Protein AF-A0AAV0HEH0-F1 (afdb_monomer)

Radius of gyration: 29.81 Å; Cα contacts (8 Å, |Δi|>4): 3; chains: 1; bounding box: 79×21×67 Å

Structure (mmCIF, N/CA/C/O backbone):
data_AF-A0AAV0HEH0-F1
#
_entry.id   AF-A0AAV0HEH0-F1
#
loop_
_atom_site.group_PDB
_atom_site.id
_atom_site.type_symbol
_atom_site.label_atom_id
_atom_site.label_alt_id
_atom_site.label_comp_id
_atom_site.label_asym_id
_atom_site.label_entity_id
_atom_site.label_seq_id
_atom_site.pdbx_PDB_ins_code
_atom_site.Cartn_x
_atom_site.Cartn_y
_atom_site.Cartn_z
_atom_site.occupancy
_atom_site.B_iso_or_equiv
_atom_site.auth_seq_id
_atom_site.auth_comp_id
_atom_site.auth_asym_id
_atom_site.auth_atom_id
_atom_site.pdbx_PDB_model_num
ATOM 1 N N . MET A 1 1 ? 16.993 5.130 -28.225 1.00 74.50 1 MET A N 1
ATOM 2 C CA . MET A 1 1 ? 15.750 4.566 -27.636 1.00 74.50 1 MET A CA 1
ATOM 3 C C . MET A 1 1 ? 15.997 3.302 -26.819 1.00 74.50 1 MET A C 1
ATOM 5 O O . MET A 1 1 ? 15.583 3.273 -25.669 1.00 74.50 1 MET A O 1
ATOM 9 N N . LYS A 1 2 ? 16.680 2.279 -27.359 1.00 89.38 2 LYS A N 1
ATOM 10 C CA . LYS A 1 2 ? 16.974 1.034 -26.620 1.00 89.38 2 LYS A CA 1
ATOM 11 C C . LYS A 1 2 ? 17.821 1.261 -25.357 1.00 89.38 2 LYS A C 1
ATOM 13 O O . LYS A 1 2 ? 17.506 0.692 -24.320 1.00 89.38 2 LYS A O 1
ATOM 18 N N . ASP A 1 3 ? 18.817 2.144 -25.419 1.00 91.69 3 ASP A N 1
ATOM 19 C CA . ASP A 1 3 ? 19.689 2.431 -24.267 1.00 91.69 3 ASP A CA 1
ATOM 20 C C . ASP A 1 3 ? 18.960 3.157 -23.137 1.00 91.69 3 ASP A C 1
ATOM 22 O O . ASP A 1 3 ? 19.123 2.805 -21.973 1.00 91.69 3 ASP A O 1
ATOM 26 N N . LEU A 1 4 ? 18.084 4.106 -23.484 1.00 93.25 4 LEU A N 1
ATOM 27 C CA . LEU A 1 4 ? 17.223 4.784 -22.515 1.00 93.25 4 LEU A CA 1
ATOM 28 C C . LEU A 1 4 ? 16.277 3.795 -21.829 1.00 93.25 4 LEU A C 1
ATOM 30 O O . LEU A 1 4 ? 16.116 3.846 -20.618 1.00 93.25 4 LEU A O 1
ATOM 34 N N . ASN A 1 5 ? 15.684 2.867 -22.583 1.00 95.69 5 ASN A N 1
ATOM 35 C CA . ASN A 1 5 ? 14.819 1.840 -22.006 1.00 95.69 5 ASN A CA 1
ATOM 36 C C . ASN A 1 5 ? 15.608 0.936 -21.041 1.00 95.69 5 ASN A C 1
ATOM 38 O O . ASN A 1 5 ? 15.180 0.723 -19.915 1.00 95.69 5 ASN A O 1
ATOM 42 N N . LYS A 1 6 ? 16.820 0.516 -21.423 1.00 96.75 6 LYS A N 1
ATOM 43 C CA . LYS A 1 6 ? 17.706 -0.275 -20.556 1.00 96.75 6 LYS A CA 1
ATOM 44 C C . LYS A 1 6 ? 18.078 0.458 -19.263 1.00 96.75 6 LYS A C 1
ATOM 46 O O . LYS A 1 6 ? 18.135 -0.165 -18.206 1.00 96.75 6 LYS A O 1
ATOM 51 N N . ASP A 1 7 ? 18.337 1.760 -19.340 1.00 97.06 7 ASP A N 1
ATOM 52 C CA . ASP A 1 7 ? 18.612 2.597 -18.168 1.00 97.06 7 ASP A CA 1
ATOM 53 C C . ASP A 1 7 ? 17.373 2.738 -17.267 1.00 97.06 7 ASP A C 1
ATOM 55 O O . ASP A 1 7 ? 17.459 2.559 -16.052 1.00 97.06 7 ASP A O 1
ATOM 59 N N . LEU A 1 8 ? 16.199 2.961 -17.865 1.00 97.56 8 LEU A N 1
ATOM 60 C CA . LEU A 1 8 ? 14.924 3.001 -17.148 1.00 97.56 8 LEU A CA 1
ATOM 61 C C . LEU A 1 8 ? 14.617 1.670 -16.453 1.00 97.56 8 LEU A C 1
ATOM 63 O O . LEU A 1 8 ? 14.227 1.685 -15.289 1.00 97.56 8 LEU A O 1
ATOM 67 N N . SER A 1 9 ? 14.845 0.528 -17.109 1.00 97.69 9 SER A N 1
ATOM 68 C CA . SER A 1 9 ? 14.647 -0.793 -16.501 1.00 97.69 9 SER A CA 1
ATOM 69 C C . SER A 1 9 ? 15.544 -1.002 -15.281 1.00 97.69 9 SER A C 1
ATOM 71 O O . SER A 1 9 ? 15.048 -1.425 -14.242 1.00 97.69 9 SER A O 1
ATOM 73 N N . ARG A 1 10 ? 16.836 -0.644 -15.357 1.00 97.56 10 ARG A N 1
ATOM 74 C CA . ARG A 1 10 ? 17.747 -0.743 -14.198 1.00 97.56 10 ARG A CA 1
ATOM 75 C C . ARG A 1 10 ? 17.326 0.169 -13.049 1.00 97.56 10 ARG A C 1
ATOM 77 O O . ARG A 1 10 ? 17.421 -0.214 -11.884 1.00 97.56 10 ARG A O 1
ATOM 84 N N . LYS A 1 11 ? 16.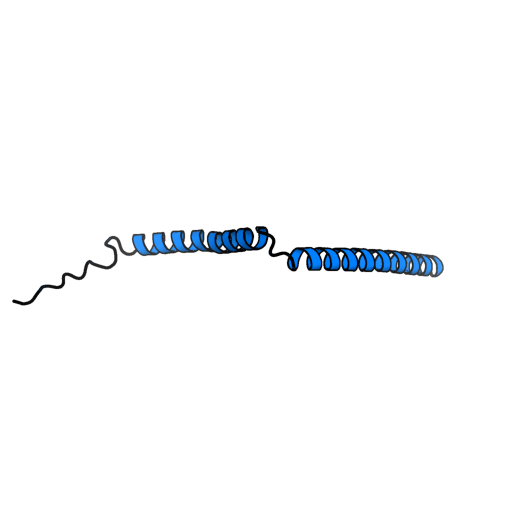878 1.388 -13.364 1.00 98.25 11 LYS A N 1
ATOM 85 C CA . LYS A 1 11 ? 16.383 2.343 -12.362 1.00 98.25 11 LYS A CA 1
ATOM 86 C C . LYS A 1 11 ? 15.126 1.823 -11.673 1.00 98.25 11 LYS A C 1
ATOM 88 O O . LYS A 1 11 ? 15.035 1.922 -10.452 1.00 98.25 11 LYS A O 1
ATOM 93 N N . LEU A 1 12 ? 14.202 1.252 -12.444 1.00 98.31 12 LEU A N 1
ATOM 94 C CA . LEU A 1 12 ? 12.973 0.657 -11.929 1.00 98.31 12 LEU A CA 1
ATOM 95 C C . LEU A 1 12 ? 13.286 -0.536 -11.023 1.00 98.31 12 LEU A C 1
ATOM 97 O O . LEU A 1 12 ? 12.826 -0.561 -9.891 1.00 98.31 12 LEU A O 1
ATOM 101 N N . GLU A 1 13 ? 14.156 -1.446 -11.462 1.00 97.94 13 GLU A N 1
ATOM 102 C CA . GLU A 1 13 ? 14.624 -2.580 -10.656 1.00 97.94 13 GLU A CA 1
ATOM 103 C C . GLU A 1 13 ? 15.237 -2.122 -9.322 1.00 97.94 13 GLU A C 1
ATOM 105 O O . GLU A 1 13 ? 14.862 -2.610 -8.256 1.00 97.94 13 GLU A O 1
ATOM 110 N N . THR A 1 14 ? 16.114 -1.114 -9.361 1.00 97.75 14 THR A N 1
ATOM 111 C CA . THR A 1 14 ? 16.745 -0.560 -8.152 1.00 97.75 14 THR A CA 1
ATOM 112 C C . THR A 1 14 ? 15.718 0.062 -7.200 1.00 97.75 14 THR A C 1
ATOM 114 O O . THR A 1 14 ? 15.844 -0.062 -5.981 1.00 97.75 14 THR A O 1
ATOM 117 N N . GLN A 1 15 ? 14.706 0.762 -7.726 1.00 98.38 15 GLN A N 1
ATOM 118 C CA . GLN A 1 15 ? 13.641 1.333 -6.898 1.00 98.38 15 GLN A CA 1
ATOM 119 C C . GLN A 1 15 ? 12.758 0.249 -6.284 1.00 98.38 15 GLN A C 1
ATOM 121 O O . GLN A 1 15 ? 12.462 0.330 -5.094 1.00 98.38 15 GLN A O 1
ATOM 126 N N . THR A 1 16 ? 12.389 -0.772 -7.055 1.00 97.94 16 THR A N 1
ATOM 127 C CA . THR A 1 16 ? 11.588 -1.897 -6.571 1.00 97.94 16 THR A CA 1
ATOM 128 C C . THR A 1 16 ? 12.291 -2.622 -5.431 1.00 97.94 16 THR A C 1
ATOM 130 O O . THR A 1 16 ? 11.692 -2.788 -4.376 1.00 97.94 16 THR A O 1
ATOM 133 N N . GLN A 1 17 ? 13.583 -2.932 -5.564 1.00 98.19 17 GLN A N 1
ATOM 134 C CA . GLN A 1 17 ? 14.355 -3.573 -4.490 1.00 98.19 17 GLN A CA 1
ATOM 135 C C . GLN A 1 17 ? 14.365 -2.745 -3.195 1.00 98.19 17 GLN A C 1
ATOM 137 O O . GLN A 1 17 ? 14.266 -3.288 -2.095 1.00 98.19 17 GLN A O 1
ATOM 142 N N . ARG A 1 18 ? 14.460 -1.412 -3.304 1.00 97.69 18 ARG A N 1
ATOM 143 C CA . ARG A 1 18 ? 14.381 -0.518 -2.136 1.00 97.69 18 ARG A CA 1
ATOM 144 C C . ARG A 1 18 ? 12.993 -0.524 -1.504 1.00 97.69 18 ARG A C 1
ATOM 146 O O . ARG A 1 18 ? 12.898 -0.538 -0.281 1.00 97.69 18 ARG A O 1
ATOM 153 N N . LEU A 1 19 ? 11.939 -0.503 -2.318 1.00 97.25 19 LEU A N 1
ATOM 154 C CA . LEU A 1 19 ? 10.559 -0.556 -1.837 1.00 97.25 19 LEU A CA 1
ATOM 155 C C . LEU A 1 19 ? 10.252 -1.891 -1.159 1.00 97.25 19 LEU A C 1
ATOM 157 O O . LEU A 1 19 ? 9.686 -1.887 -0.073 1.00 97.25 19 LEU A O 1
ATOM 161 N N . GLU A 1 20 ? 10.675 -3.009 -1.744 1.00 96.56 20 GLU A N 1
ATOM 162 C CA . GLU A 1 20 ? 10.534 -4.345 -1.157 1.00 96.56 20 GLU A CA 1
ATOM 163 C C . GLU A 1 20 ? 11.245 -4.439 0.195 1.00 96.56 20 GLU A C 1
ATOM 165 O O . GLU A 1 20 ? 10.675 -4.948 1.157 1.00 96.56 20 GLU A O 1
ATOM 170 N N . LEU A 1 21 ? 12.455 -3.884 0.307 1.00 95.81 21 LEU A N 1
ATOM 171 C CA . LEU A 1 21 ? 13.188 -3.839 1.570 1.00 95.81 21 LEU A CA 1
ATOM 172 C C . LEU A 1 21 ? 12.473 -2.981 2.628 1.00 95.81 21 LEU A C 1
ATOM 174 O O . LEU A 1 21 ? 12.381 -3.396 3.783 1.00 95.81 21 LEU A O 1
ATOM 178 N N . LEU A 1 22 ? 11.982 -1.791 2.261 1.00 94.88 22 LEU A N 1
ATOM 179 C CA . LEU A 1 22 ? 11.231 -0.919 3.174 1.00 94.88 22 LEU A CA 1
ATOM 180 C C . LEU A 1 22 ? 9.907 -1.559 3.603 1.00 94.88 22 LEU A C 1
ATOM 182 O O . LEU A 1 22 ? 9.554 -1.487 4.776 1.00 94.88 22 LEU A O 1
ATOM 186 N N . ALA A 1 23 ? 9.206 -2.223 2.685 1.00 93.44 23 ALA A N 1
ATOM 187 C CA . ALA A 1 23 ? 7.978 -2.951 2.977 1.00 93.44 23 ALA A CA 1
ATOM 188 C C . ALA A 1 23 ? 8.245 -4.143 3.908 1.00 93.44 23 ALA A C 1
ATOM 190 O O . ALA A 1 23 ? 7.548 -4.300 4.907 1.00 93.44 23 ALA A O 1
ATOM 191 N N . ALA A 1 24 ? 9.296 -4.929 3.649 1.00 91.88 24 ALA A N 1
ATOM 192 C CA . ALA A 1 24 ? 9.711 -6.023 4.526 1.00 91.88 24 ALA A CA 1
ATOM 193 C C . ALA A 1 24 ? 10.073 -5.518 5.930 1.00 91.88 24 ALA A C 1
ATOM 195 O O . ALA A 1 24 ? 9.709 -6.150 6.921 1.00 91.88 24 ALA A O 1
ATOM 196 N N . GLN A 1 25 ? 10.741 -4.363 6.027 1.00 91.19 25 GLN A N 1
ATOM 197 C CA . GLN A 1 25 ? 11.008 -3.710 7.308 1.00 91.19 25 GLN A CA 1
ATOM 198 C C . GLN A 1 25 ? 9.720 -3.254 7.995 1.00 91.19 25 GLN A C 1
ATOM 200 O O . GLN A 1 25 ? 9.543 -3.592 9.159 1.00 91.19 25 GLN A O 1
ATOM 205 N N . SER A 1 26 ? 8.812 -2.572 7.284 1.00 84.00 26 SER A N 1
ATOM 206 C CA . SER A 1 26 ? 7.523 -2.114 7.829 1.00 84.00 26 SER A CA 1
ATOM 207 C C . SER A 1 26 ? 6.715 -3.279 8.385 1.00 84.00 26 SER A C 1
ATOM 209 O O . SER A 1 26 ? 6.307 -3.251 9.541 1.00 84.00 26 SER A O 1
ATOM 211 N N . MET A 1 27 ? 6.576 -4.356 7.609 1.00 85.31 27 MET A N 1
ATOM 212 C CA . MET A 1 27 ? 5.851 -5.555 8.028 1.00 85.31 27 MET A CA 1
ATOM 213 C C . MET A 1 27 ? 6.542 -6.275 9.191 1.00 85.31 27 MET A C 1
ATOM 215 O O . MET A 1 27 ? 5.867 -6.809 10.067 1.00 85.31 27 MET A O 1
ATOM 219 N N . ALA A 1 28 ? 7.878 -6.297 9.239 1.00 79.06 28 ALA A N 1
ATOM 220 C CA . ALA A 1 28 ? 8.609 -6.868 10.369 1.00 79.06 28 ALA A CA 1
ATOM 221 C C . ALA A 1 28 ? 8.432 -6.031 11.647 1.00 79.06 28 ALA A C 1
ATOM 223 O O . ALA A 1 28 ? 8.243 -6.600 12.722 1.00 79.06 28 ALA A O 1
ATOM 224 N N . THR A 1 29 ? 8.443 -4.698 11.548 1.00 75.75 29 THR A N 1
ATOM 225 C CA . THR A 1 29 ? 8.162 -3.802 12.680 1.00 75.75 29 THR A CA 1
ATOM 226 C C . THR A 1 29 ? 6.708 -3.880 13.132 1.00 75.75 29 THR A C 1
ATOM 228 O O . THR A 1 29 ? 6.456 -3.988 14.328 1.00 75.75 29 THR A O 1
ATOM 231 N N . GLU A 1 30 ? 5.758 -3.926 12.198 1.00 63.66 30 GLU A N 1
ATOM 232 C CA . GLU A 1 30 ? 4.339 -4.131 12.489 1.00 63.66 30 GLU A CA 1
ATOM 233 C C . GLU A 1 30 ? 4.097 -5.500 13.123 1.00 63.66 30 GLU A C 1
ATOM 235 O O . GLU A 1 30 ? 3.315 -5.594 14.058 1.00 63.66 30 GLU A O 1
ATOM 240 N N . ASN A 1 31 ? 4.810 -6.552 12.710 1.00 59.03 31 ASN A N 1
ATOM 241 C CA . ASN A 1 31 ? 4.738 -7.863 13.355 1.00 59.03 31 ASN A CA 1
ATOM 242 C C . ASN A 1 31 ? 5.207 -7.795 14.821 1.00 59.03 31 ASN A C 1
ATOM 244 O O . ASN A 1 31 ? 4.536 -8.321 15.709 1.00 59.03 31 ASN A O 1
ATOM 248 N N . ILE A 1 32 ? 6.309 -7.091 15.106 1.00 55.16 32 ILE A N 1
ATOM 249 C CA . ILE A 1 32 ? 6.802 -6.896 16.481 1.00 55.16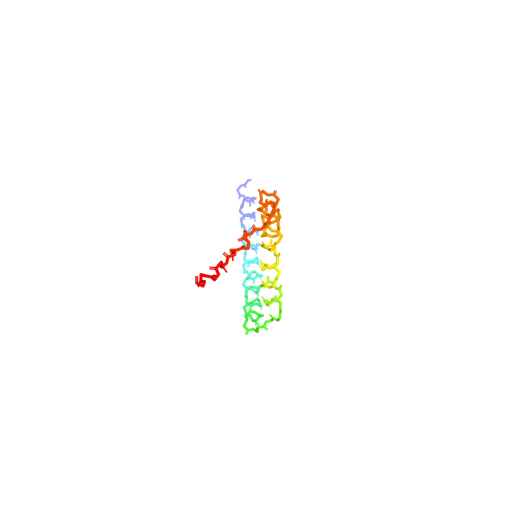 32 ILE A CA 1
ATOM 250 C C . ILE A 1 32 ? 5.782 -6.106 17.321 1.00 55.16 32 ILE A C 1
ATOM 252 O O . ILE A 1 32 ? 5.503 -6.502 18.454 1.00 55.16 32 ILE A O 1
ATOM 256 N N . THR A 1 33 ? 5.172 -5.057 16.761 1.00 54.25 33 THR A N 1
ATOM 257 C CA . THR A 1 33 ? 4.098 -4.287 17.413 1.00 54.25 33 THR A CA 1
ATOM 258 C C . THR A 1 33 ? 2.798 -5.084 17.553 1.00 54.25 33 THR A C 1
ATOM 260 O O . THR A 1 33 ? 2.144 -4.963 18.573 1.00 54.25 33 THR A O 1
ATOM 263 N N . SER A 1 34 ? 2.441 -5.954 16.604 1.00 51.72 34 SER A N 1
ATOM 264 C CA . SER A 1 34 ? 1.231 -6.796 16.652 1.00 51.72 34 SER A CA 1
ATOM 265 C C . SER A 1 34 ? 1.323 -7.936 17.671 1.00 51.72 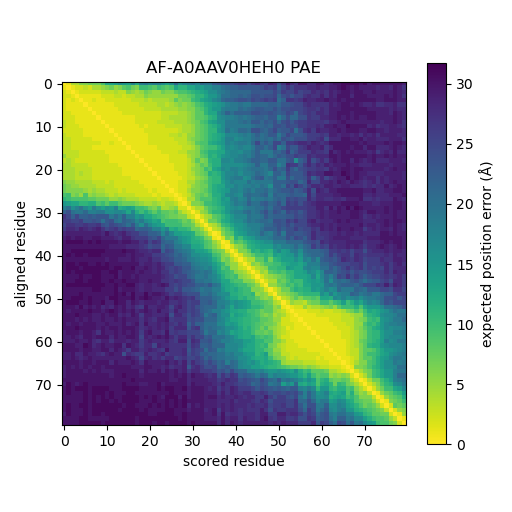34 SER A C 1
ATOM 267 O O . SER A 1 34 ? 0.307 -8.466 18.119 1.00 51.72 34 SER A O 1
ATOM 269 N N . ARG A 1 35 ? 2.550 -8.325 18.046 1.00 53.44 35 ARG A N 1
ATOM 270 C CA . ARG A 1 35 ? 2.815 -9.361 19.052 1.00 53.44 35 ARG A CA 1
ATOM 271 C C . ARG A 1 35 ? 2.828 -8.806 20.475 1.00 53.44 35 ARG A C 1
ATOM 273 O O . ARG A 1 35 ? 2.685 -9.574 21.426 1.00 53.44 35 ARG A O 1
ATOM 280 N N . LEU A 1 36 ? 2.982 -7.491 20.623 1.00 51.03 36 LEU A N 1
ATOM 281 C CA . LEU A 1 36 ? 2.595 -6.784 21.831 1.00 51.03 36 LEU A CA 1
ATOM 282 C C . LEU A 1 36 ? 1.087 -6.517 21.703 1.00 51.03 36 LEU A C 1
ATOM 284 O O . LEU A 1 36 ? 0.673 -5.919 20.716 1.00 51.03 36 LEU A O 1
ATOM 288 N N . PRO A 1 37 ? 0.225 -6.951 22.633 1.00 46.19 37 PRO A N 1
ATOM 289 C CA . PRO A 1 37 ? -1.160 -6.505 22.638 1.00 46.19 37 PRO A CA 1
ATOM 290 C C . PRO A 1 37 ? -1.157 -5.004 22.956 1.00 46.19 37 PRO A C 1
ATOM 292 O O . PRO A 1 37 ? -1.201 -4.584 24.110 1.00 46.19 37 PRO A O 1
ATOM 295 N N . GLU A 1 38 ? -1.003 -4.187 21.918 1.00 51.88 38 GLU A N 1
ATOM 296 C CA . GLU A 1 38 ? -1.025 -2.739 21.997 1.00 51.88 38 GLU A CA 1
ATOM 297 C C . GLU A 1 38 ? -2.469 -2.328 22.350 1.00 51.88 38 GLU A C 1
ATOM 299 O O . GLU A 1 38 ? -3.412 -2.774 21.680 1.00 51.88 38 GLU A O 1
ATOM 304 N N . PRO A 1 39 ? -2.687 -1.462 23.358 1.00 55.56 39 PRO A N 1
ATOM 305 C CA . PRO A 1 39 ? -4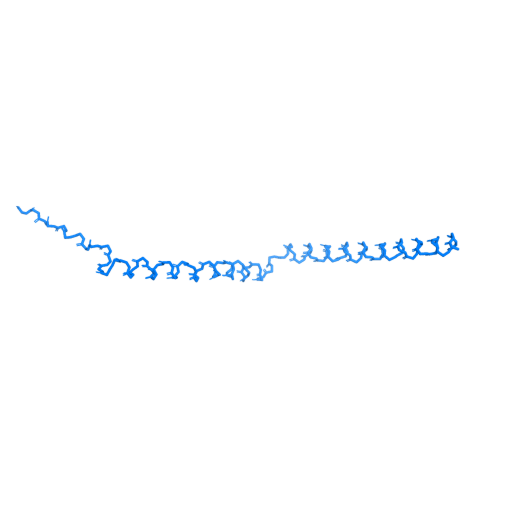.018 -0.990 23.767 1.00 55.56 39 PRO A CA 1
ATOM 306 C C . PRO A 1 39 ? -4.827 -0.321 22.638 1.00 55.56 39 PRO A C 1
ATOM 308 O O . PRO A 1 39 ? -6.037 -0.144 22.767 1.00 55.56 39 PRO A O 1
ATOM 311 N N . ARG A 1 40 ? -4.193 -0.001 21.502 1.00 53.38 40 ARG A N 1
ATOM 312 C CA . ARG A 1 40 ? -4.857 0.497 20.290 1.00 53.38 40 ARG A CA 1
ATOM 313 C C . ARG A 1 40 ? -5.792 -0.526 19.651 1.00 53.38 40 ARG A C 1
ATOM 315 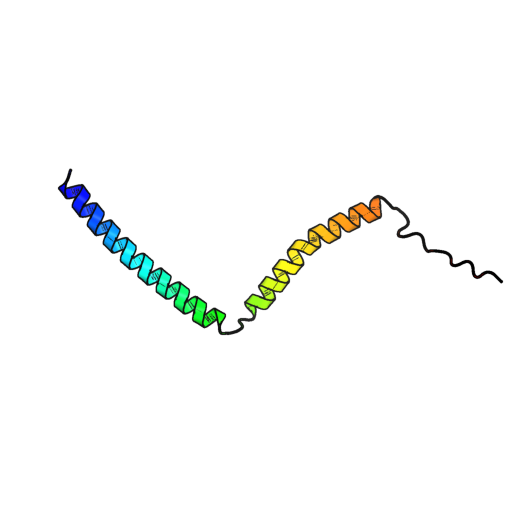O O . ARG A 1 40 ? -6.850 -0.132 19.186 1.00 53.38 40 ARG A O 1
ATOM 322 N N . SER A 1 41 ? -5.469 -1.819 19.706 1.00 48.81 41 SER A N 1
ATOM 323 C CA . SER A 1 41 ? -6.348 -2.872 19.173 1.00 48.81 41 SER A CA 1
ATOM 324 C C . SER A 1 41 ? -7.680 -2.961 19.929 1.00 48.81 41 SER A C 1
ATOM 326 O O . SER A 1 41 ? -8.713 -3.230 19.327 1.00 48.81 41 SER A O 1
ATOM 328 N N . MET A 1 42 ? -7.692 -2.659 21.234 1.00 49.59 42 MET A N 1
ATOM 329 C CA . MET A 1 42 ? -8.927 -2.543 22.018 1.00 49.59 42 MET A CA 1
ATOM 330 C C . MET A 1 42 ? -9.694 -1.254 21.705 1.00 49.59 42 MET A C 1
ATOM 332 O O . MET A 1 42 ? -10.920 -1.271 21.671 1.00 49.59 42 MET A O 1
ATOM 336 N N . GLN A 1 43 ? -8.993 -0.147 21.452 1.00 51.62 43 GLN A N 1
ATOM 337 C CA . GLN A 1 43 ? -9.612 1.134 21.104 1.00 51.62 43 GLN A CA 1
ATOM 338 C C . GLN A 1 43 ? -10.197 1.139 19.684 1.00 51.62 43 GLN A C 1
ATOM 340 O O . GLN A 1 43 ? -11.238 1.743 19.456 1.00 51.62 43 GLN A O 1
ATOM 345 N N . GLU A 1 44 ? -9.569 0.433 18.748 1.00 51.41 44 GLU A N 1
ATOM 346 C CA . GLU A 1 44 ? -10.059 0.236 17.382 1.00 51.41 44 GLU A CA 1
ATOM 347 C C . GLU A 1 44 ? -11.241 -0.745 17.349 1.00 51.41 44 GLU A C 1
ATOM 349 O O . GLU A 1 44 ? -12.215 -0.509 16.643 1.00 51.41 44 GLU A O 1
ATOM 354 N N 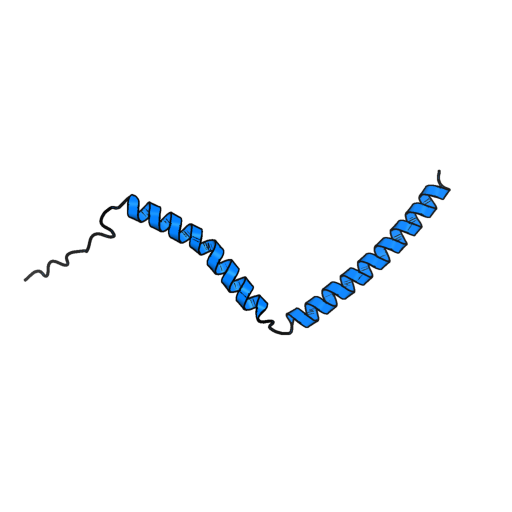. ASN A 1 45 ? -11.234 -1.779 18.200 1.00 52.19 45 ASN A N 1
ATOM 355 C CA . ASN A 1 45 ? -12.391 -2.659 18.404 1.00 52.19 45 ASN A CA 1
ATOM 356 C C . ASN A 1 45 ? -13.572 -1.914 19.063 1.00 52.19 45 ASN A C 1
ATOM 358 O O . ASN A 1 45 ? -14.718 -2.095 18.661 1.00 52.19 45 ASN A O 1
ATOM 362 N N . LEU A 1 46 ? -13.295 -1.008 20.011 1.00 53.00 46 LEU A N 1
ATOM 363 C CA . LEU A 1 46 ? -14.294 -0.104 20.591 1.00 53.00 46 LEU A CA 1
ATOM 364 C C . LEU A 1 46 ? -14.835 0.897 19.554 1.00 53.00 46 LEU A C 1
ATOM 366 O O . LEU A 1 46 ? -16.033 1.148 19.516 1.00 53.00 46 LEU A O 1
ATOM 370 N N . ALA A 1 47 ? -13.978 1.444 18.688 1.00 55.97 47 ALA A N 1
ATOM 371 C CA . ALA A 1 47 ? -14.390 2.355 17.620 1.00 55.97 47 ALA A CA 1
ATOM 372 C C . ALA A 1 47 ? -15.245 1.647 16.552 1.00 55.97 47 ALA A C 1
ATOM 374 O O . ALA A 1 47 ? -16.275 2.179 16.148 1.00 55.97 47 ALA A O 1
ATOM 375 N N . TYR A 1 48 ? -14.878 0.421 16.166 1.00 52.28 48 TYR A N 1
ATOM 376 C CA . TYR A 1 48 ? -15.645 -0.408 15.232 1.00 52.28 48 TYR A CA 1
ATOM 377 C C . TYR A 1 48 ? -17.002 -0.844 15.815 1.00 52.28 48 TYR A C 1
ATOM 379 O O . TYR A 1 48 ? -17.995 -0.920 15.093 1.00 52.28 48 TYR A O 1
ATOM 387 N N . ALA A 1 49 ? -17.078 -1.086 17.130 1.00 57.97 49 ALA A N 1
ATOM 388 C CA . ALA A 1 49 ? -18.340 -1.337 17.828 1.00 57.97 49 ALA A CA 1
ATOM 389 C C . ALA A 1 49 ? -19.230 -0.081 17.929 1.00 57.97 49 ALA A C 1
ATOM 391 O O . ALA A 1 49 ? -20.452 -0.202 17.865 1.00 57.97 49 ALA A O 1
ATOM 392 N N . ASN A 1 50 ? -18.636 1.112 18.032 1.00 5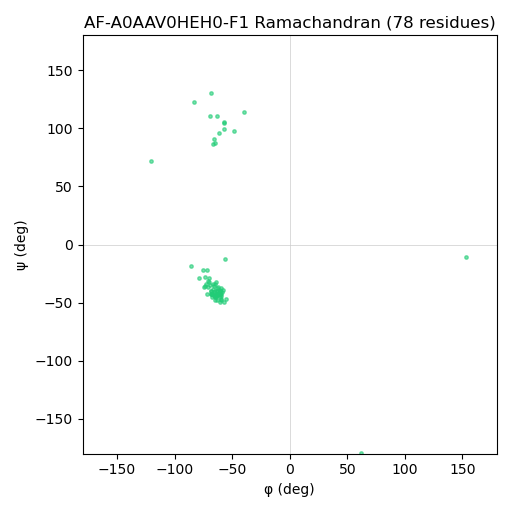7.81 50 ASN A N 1
ATOM 393 C CA . ASN A 1 50 ? -19.364 2.381 18.122 1.00 57.81 50 ASN A CA 1
ATOM 394 C C . ASN A 1 50 ? -19.885 2.894 16.765 1.00 57.81 50 ASN A C 1
ATOM 396 O O . ASN A 1 50 ? -20.914 3.560 16.731 1.00 57.81 50 ASN A O 1
ATOM 400 N N . GLU A 1 51 ? -19.229 2.582 15.641 1.00 63.44 51 GLU A N 1
ATOM 401 C CA . GLU A 1 51 ? -19.686 3.024 14.308 1.00 63.44 51 GLU A CA 1
ATOM 402 C C . GLU A 1 51 ? -20.977 2.306 13.860 1.00 63.44 51 GLU A C 1
ATOM 404 O O . GLU A 1 51 ? -21.821 2.874 13.164 1.00 63.44 51 GLU A O 1
ATOM 409 N N . GLY A 1 52 ? -21.195 1.069 14.323 1.00 64.69 52 GLY A N 1
ATOM 410 C CA . GLY A 1 52 ? -22.455 0.343 14.124 1.00 64.69 52 GLY A CA 1
ATOM 411 C C . GLY A 1 52 ? -23.610 0.829 15.009 1.00 64.69 52 GLY A C 1
ATOM 412 O O . GLY A 1 52 ? -24.775 0.623 14.659 1.00 64.69 52 GLY A O 1
ATOM 413 N N . ASP A 1 53 ? -23.303 1.489 16.128 1.00 75.62 53 ASP A N 1
ATOM 414 C CA . ASP A 1 53 ? -24.292 1.918 17.121 1.00 75.62 53 ASP A CA 1
ATOM 415 C C . ASP A 1 53 ? -25.160 3.067 16.591 1.00 75.62 53 ASP A C 1
ATOM 417 O O . ASP A 1 53 ? -26.378 3.055 16.741 1.00 75.62 53 ASP A O 1
ATOM 421 N N . GLU A 1 54 ? -24.580 3.989 15.816 1.00 78.94 54 GLU A N 1
ATOM 422 C CA . GLU A 1 54 ? -25.333 5.090 15.197 1.00 78.94 54 GLU A C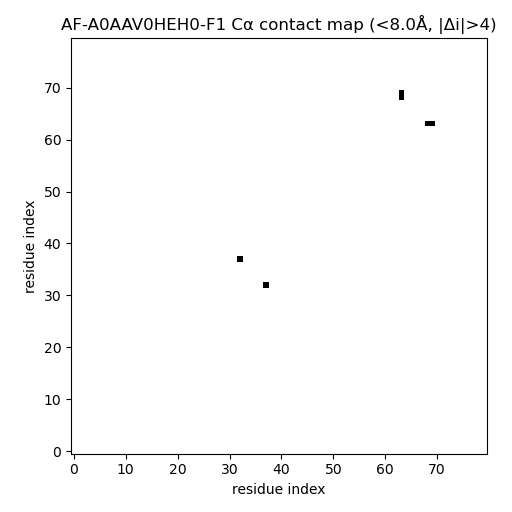A 1
ATOM 423 C C . GLU A 1 54 ? -26.453 4.595 14.269 1.00 78.94 54 GLU A C 1
ATOM 425 O O . GLU A 1 54 ? -27.535 5.188 14.174 1.00 78.94 54 GLU A O 1
ATOM 430 N N . VAL A 1 55 ? -26.192 3.505 13.541 1.00 82.38 55 VAL A N 1
ATOM 431 C CA . VAL A 1 55 ? -27.181 2.890 12.652 1.00 82.38 55 VAL A CA 1
ATOM 432 C C . VAL A 1 55 ? -28.258 2.202 13.480 1.00 82.38 55 VAL A C 1
ATOM 434 O O . VAL A 1 55 ? -29.443 2.353 13.177 1.00 82.38 55 VAL A O 1
ATOM 437 N N . VAL A 1 56 ? -27.864 1.488 14.535 1.00 84.88 56 VAL A N 1
ATOM 438 C CA . VAL A 1 56 ? -28.777 0.821 15.467 1.00 84.88 56 VAL A CA 1
ATOM 439 C C . VAL A 1 56 ? -29.699 1.837 16.144 1.00 84.88 56 VAL A C 1
ATOM 441 O O . VAL A 1 56 ? -30.916 1.663 16.080 1.00 84.88 56 VAL A O 1
ATOM 444 N N . GLU A 1 57 ? -29.171 2.933 16.692 1.00 85.12 57 GLU A N 1
ATOM 445 C CA . GLU A 1 57 ? -29.945 4.017 17.309 1.00 85.12 57 GLU A CA 1
ATOM 446 C C . GLU A 1 57 ? -30.924 4.664 16.324 1.00 85.12 57 GLU A C 1
ATOM 448 O O . GLU A 1 57 ? -32.101 4.866 16.640 1.00 85.12 57 GLU A O 1
ATOM 453 N N . ARG A 1 58 ? -30.477 4.944 15.093 1.00 85.88 58 ARG A N 1
ATOM 454 C CA . ARG A 1 58 ? -31.323 5.530 14.042 1.00 85.88 58 ARG A CA 1
ATOM 455 C C . ARG A 1 58 ? -32.463 4.593 13.648 1.00 85.88 58 ARG A C 1
ATOM 457 O O . ARG A 1 58 ? -33.607 5.033 13.508 1.00 85.88 58 ARG A O 1
ATOM 464 N N . VAL A 1 59 ? -32.165 3.303 13.500 1.00 88.88 59 VAL A N 1
ATOM 465 C CA . VAL A 1 59 ? -33.151 2.264 13.177 1.00 88.88 59 VAL A CA 1
ATOM 466 C C . VAL A 1 59 ? -34.132 2.066 14.336 1.00 88.88 59 VAL A C 1
ATOM 468 O O . VAL A 1 59 ? -35.341 2.048 14.104 1.00 88.88 59 VAL A O 1
ATOM 471 N N . LEU A 1 60 ? -33.659 1.996 15.583 1.00 86.94 60 LEU A N 1
ATOM 472 C CA . LEU A 1 60 ? -34.497 1.944 16.788 1.00 86.94 60 LEU A CA 1
ATOM 473 C C . LEU A 1 60 ? -35.410 3.168 16.894 1.00 86.94 60 LEU A C 1
ATOM 475 O O . LEU A 1 60 ? -36.597 3.020 17.191 1.00 86.94 60 LEU A O 1
ATOM 479 N N . GLY A 1 61 ? -34.898 4.358 16.573 1.00 87.31 61 GLY A N 1
ATOM 480 C CA . GLY A 1 61 ? -35.679 5.589 16.507 1.00 87.31 61 GLY A CA 1
ATOM 481 C C . GLY A 1 61 ? -36.805 5.521 15.470 1.00 87.31 61 GLY A C 1
ATOM 482 O O . GLY A 1 61 ? -37.938 5.913 15.760 1.00 87.31 61 GLY A O 1
ATOM 483 N N . TRP A 1 62 ? -36.540 4.973 14.279 1.00 91.69 62 TRP A N 1
ATOM 484 C CA . TRP A 1 62 ? -37.578 4.742 13.266 1.00 91.69 62 TRP A CA 1
ATOM 485 C C . TRP A 1 62 ? -38.615 3.715 13.719 1.00 91.69 62 TRP A C 1
ATOM 487 O O . TRP A 1 62 ? -39.811 3.969 13.586 1.00 91.69 62 TRP A O 1
ATOM 497 N N . ILE A 1 63 ? -38.182 2.597 14.306 1.00 86.50 63 ILE A N 1
ATOM 498 C CA . ILE A 1 63 ? -39.081 1.564 14.837 1.00 86.50 63 ILE A CA 1
ATOM 499 C C . ILE A 1 63 ? -39.989 2.158 15.924 1.00 86.50 63 ILE A C 1
ATOM 501 O O . ILE A 1 63 ? -41.206 1.998 15.864 1.00 86.50 63 ILE A O 1
ATOM 505 N N . MET A 1 64 ? -39.437 2.908 16.880 1.00 83.12 64 MET A N 1
ATOM 506 C CA . MET A 1 64 ? -40.224 3.565 17.930 1.00 83.12 64 MET A CA 1
ATOM 507 C C . MET A 1 64 ? -41.217 4.591 17.374 1.00 83.12 64 MET A C 1
ATOM 509 O O . MET A 1 64 ? -42.332 4.702 17.882 1.00 83.12 64 MET A O 1
ATOM 513 N N . LYS A 1 65 ? -40.849 5.319 16.313 1.00 83.50 65 LYS A N 1
ATOM 514 C CA . LYS A 1 65 ? -41.735 6.293 15.661 1.00 83.50 65 LYS A CA 1
ATOM 515 C C . LYS A 1 65 ? -42.883 5.631 14.893 1.00 83.50 65 LYS A C 1
ATOM 517 O O . LYS A 1 65 ? -43.962 6.211 14.814 1.00 83.50 65 LYS A O 1
ATOM 522 N N . LEU A 1 66 ? -42.664 4.432 14.350 1.00 85.44 66 LEU A N 1
ATOM 523 C CA . LEU A 1 66 ? -43.699 3.632 13.684 1.00 85.4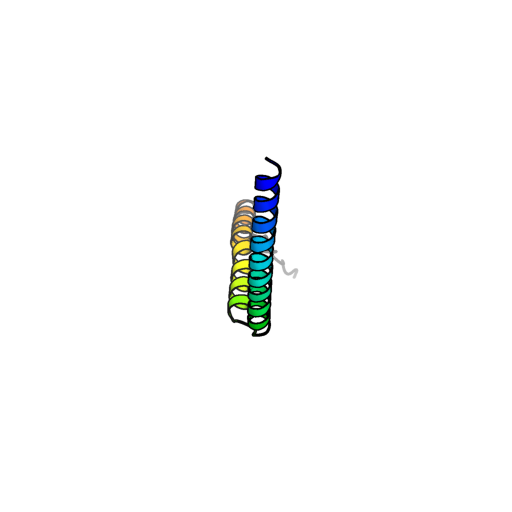4 66 LEU A CA 1
ATOM 524 C C . LEU A 1 66 ? -44.686 3.002 14.676 1.00 85.44 66 LEU A C 1
ATOM 526 O O . LEU A 1 66 ? -45.849 2.802 14.334 1.00 85.44 66 LEU A O 1
ATOM 530 N N . PHE A 1 67 ? -44.246 2.735 15.909 1.00 82.62 67 PHE A N 1
ATOM 531 C CA . PHE A 1 67 ? -45.072 2.168 16.976 1.00 82.62 67 PHE A CA 1
ATOM 532 C C . PHE A 1 67 ? -45.129 3.109 18.194 1.00 82.62 67 PHE A C 1
ATOM 534 O O . PHE A 1 67 ? -44.541 2.796 19.239 1.00 82.62 67 PHE A O 1
ATOM 541 N N . PRO A 1 68 ? -45.840 4.254 18.097 1.00 66.38 68 PRO A N 1
ATOM 542 C CA . PRO A 1 68 ? -46.025 5.181 19.211 1.00 66.38 68 PRO A CA 1
ATOM 543 C C . PRO A 1 68 ? -46.853 4.497 20.312 1.00 66.38 68 PRO A C 1
ATOM 545 O O . PRO A 1 68 ? -48.081 4.481 20.289 1.00 66.38 68 PRO A O 1
ATOM 548 N N . GLY A 1 69 ? -46.154 3.849 21.244 1.00 68.94 69 GLY A N 1
ATOM 549 C CA . GLY A 1 69 ? -46.733 2.970 22.265 1.00 68.94 69 GLY A CA 1
ATOM 550 C C . GLY A 1 69 ? -45.792 1.871 22.777 1.00 68.94 69 GLY A C 1
ATOM 551 O O . GLY A 1 69 ? -46.111 1.234 23.781 1.00 68.94 69 GLY A O 1
ATOM 552 N N . GLY A 1 70 ? -44.635 1.660 22.131 1.00 66.25 70 GLY A N 1
ATOM 553 C CA . GLY A 1 70 ? -43.703 0.583 22.486 1.00 66.25 70 GLY A CA 1
ATOM 554 C C . GLY A 1 70 ? -44.333 -0.809 22.321 1.00 66.25 70 GLY A C 1
ATOM 555 O O . GLY A 1 70 ? -45.492 -0.920 21.917 1.00 66.25 70 GLY A O 1
ATOM 556 N N . PRO A 1 71 ? -43.613 -1.907 22.615 1.00 58.44 71 PRO A N 1
ATOM 557 C CA . PRO A 1 71 ? -44.244 -3.216 22.731 1.00 58.44 71 PRO A CA 1
ATOM 558 C C . PRO A 1 71 ? -45.331 -3.110 23.801 1.00 58.44 71 PRO A C 1
ATOM 560 O O . PRO A 1 71 ? -45.032 -3.010 24.991 1.00 58.44 71 PRO A O 1
ATOM 563 N N . SER A 1 72 ? -46.586 -3.052 23.342 1.00 55.75 72 SER A N 1
ATOM 564 C CA . SER A 1 72 ? -47.784 -2.902 24.160 1.00 55.75 72 SER A CA 1
ATOM 565 C C . SER A 1 72 ? -47.630 -3.744 25.415 1.00 55.75 72 SER A C 1
ATOM 567 O O . SER A 1 72 ? -47.496 -4.968 25.332 1.00 55.75 72 SER A O 1
ATOM 569 N N . LYS A 1 73 ? -47.555 -3.058 26.561 1.00 56.84 73 LYS A N 1
ATOM 570 C CA . LYS A 1 73 ? -47.437 -3.633 27.899 1.00 56.84 73 LYS A CA 1
ATOM 571 C C . LYS A 1 73 ? -48.504 -4.716 27.993 1.00 56.84 73 LYS A C 1
ATOM 573 O O . LYS A 1 73 ? -49.677 -4.400 28.187 1.00 56.84 73 LYS A O 1
ATOM 578 N N . ARG A 1 74 ? -48.119 -5.981 27.776 1.00 59.44 74 ARG A N 1
ATOM 579 C CA . ARG A 1 74 ? -49.019 -7.130 27.874 1.00 59.44 74 ARG A CA 1
ATOM 580 C C . ARG A 1 74 ? -49.576 -7.084 29.285 1.00 59.44 74 ARG A C 1
ATOM 582 O O . ARG A 1 74 ? -48.900 -7.460 30.239 1.00 59.44 74 ARG A O 1
ATOM 589 N N . ARG A 1 75 ? -50.793 -6.560 29.421 1.00 57.72 75 ARG A N 1
ATOM 590 C CA . ARG A 1 75 ? -51.601 -6.712 30.619 1.00 57.72 75 ARG A CA 1
ATOM 591 C C . ARG A 1 75 ? -51.814 -8.208 30.745 1.00 57.72 75 ARG A C 1
ATOM 593 O O . ARG A 1 75 ? -52.685 -8.771 30.090 1.00 57.72 75 ARG A O 1
ATOM 600 N N . THR A 1 76 ? -50.987 -8.862 31.549 1.00 58.12 76 THR A N 1
ATOM 601 C CA . THR A 1 76 ? -51.351 -10.144 32.126 1.00 58.12 76 THR A CA 1
ATOM 602 C C . THR A 1 76 ? -52.529 -9.839 33.043 1.00 58.12 76 THR A C 1
ATOM 604 O O . THR A 1 76 ? -52.375 -9.486 34.211 1.00 58.12 76 THR A O 1
ATOM 607 N N . ASN A 1 77 ? -53.737 -9.854 32.471 1.00 53.00 77 ASN A N 1
ATOM 608 C CA . ASN A 1 77 ? -54.947 -9.989 33.259 1.00 53.00 77 ASN A CA 1
ATOM 609 C C . ASN A 1 77 ? -54.756 -11.296 34.026 1.00 53.00 77 ASN A C 1
ATOM 611 O O . ASN A 1 77 ? -54.760 -12.378 33.441 1.00 53.00 77 ASN A O 1
ATOM 615 N N . LYS A 1 78 ? -54.475 -11.175 35.323 1.00 57.03 78 LYS A N 1
ATOM 616 C CA . LYS A 1 78 ? -54.573 -12.296 36.242 1.00 57.03 78 LYS A CA 1
ATOM 617 C C . LYS A 1 78 ? -56.054 -12.680 36.219 1.00 57.03 78 LYS A C 1
ATOM 619 O O . LYS A 1 78 ? -56.887 -11.869 36.616 1.00 57.03 78 LYS A O 1
ATOM 624 N N . LEU A 1 79 ? -56.370 -13.837 35.648 1.00 54.19 79 LEU A N 1
ATOM 625 C CA . LEU A 1 79 ? -57.668 -14.471 35.834 1.00 54.19 79 LEU A CA 1
ATOM 626 C C . LEU A 1 79 ? -57.710 -14.927 37.297 1.00 54.19 79 LEU A C 1
ATOM 628 O O . LEU A 1 79 ? -56.907 -15.770 37.698 1.00 54.19 79 LEU A O 1
ATOM 632 N N . LEU A 1 80 ? -58.557 -14.258 38.081 1.00 48.19 80 LEU A N 1
ATOM 633 C CA . LEU A 1 80 ? -59.197 -14.827 39.265 1.00 48.19 80 LEU A CA 1
ATOM 634 C C . LEU A 1 80 ? -60.328 -15.745 38.800 1.00 48.19 80 LEU A C 1
ATOM 636 O O . LEU A 1 80 ? -60.985 -15.372 37.799 1.00 48.19 80 LEU A O 1
#

Organism: NCBI:txid586396

Mean predicted aligned error: 18.7 Å

Secondary structure (DSSP, 8-state):
-HHHHHHHHHHHHHHHHHHHHHHHHHHHHHHHHHHS--HHHHHHHHHHHHHTHHHHHHHHHHHHHHSTT-S---------

Solvent-accessible surface area (backbone atoms only — not comparable to full-atom values): 4750 Å² total; per-residue (Å²): 111,71,66,58,51,55,50,50,50,54,52,49,52,56,50,49,56,52,50,53,51,52,50,54,47,50,53,52,52,48,49,60,52,67,72,42,88,50,71,60,63,60,52,50,52,52,48,59,58,51,65,54,42,59,55,51,54,53,50,52,52,51,53,46,67,77,40,84,70,61,86,67,80,77,76,77,72,76,83,125

pLDDT: mean 74.8, std 18.22, range [46.19, 98.38]

InterPro domains:
  IPR044194 Protein BLISTER [PTHR47490] (1-80)

Sequence (80 aa):
MKDLNKDLSRKLETQTQRLELLAAQSMATENITSRLPEPRSMQENLAYANEGDEVVERVLGWIMKLFPGGPSKRRTNKLL

Foldseek 3Di:
DVVVVVVVVVVVVVVVVVVVVVVVVVVVVVVVVVVPPDCVVVVVVVVVVVVVVVVVVVVVVVVCVVPVCPPPPPPPPPDD